Protein AF-A0A9E1WAQ8-F1 (afdb_monomer)

Mean predicted aligned error: 3.21 Å

Secondary structure (DSSP, 8-state):
--HHHHHHHHHHHHHHHHHHHTT--EEEEEE-SS-EEEEEE-TTSS-B-

pLDDT: mean 93.72, std 5.52, range [59.66, 98.19]

Solvent-accessible surface area (backbone atoms only — not comparable to full-atom values): 3008 Å² total; per-residue (Å²): 133,60,69,71,59,53,54,50,52,60,63,46,46,64,59,52,51,52,38,50,75,67,52,40,65,42,81,50,76,50,76,58,100,88,50,76,46,76,44,40,29,40,36,89,66,82,46,78,105

Sequence (49 aa):
MNQKNESRLRRARRSRTRMRTAGATRLSVHRTPRHIYAQVIGAEGNTVL

Nearest PDB structures (foldseek):
  6v3b-assembly1_N  TM=9.883E-01  e=7.310E-04  Acinetobacter baumannii AB0057
  7m4w-assembly1_N  TM=9.885E-01  e=1.455E-03  Acinetobacter baumannii AB0057
  7st7-assembly1_o  TM=9.787E-01  e=5.764E-03  Escherichia coli K-12
  6q97-assembly1_O  TM=9.548E-01  e=5.023E-03  Escherichia coli
  6wqq-assembly1_a  TM=8.105E-01  e=2.214E-01  Staphylococcus aureus

Radius of gyration: 12.05 Å; Cα contacts (8 Å, |Δi|>4): 47; chains: 1; bounding box: 28×23×28 Å

Structure (mmCIF, N/CA/C/O backbone):
data_AF-A0A9E1WAQ8-F1
#
_entry.id   AF-A0A9E1WAQ8-F1
#
loop_
_atom_site.group_PDB
_atom_site.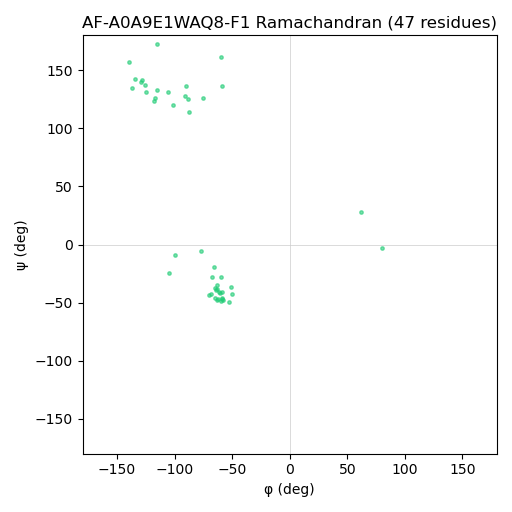id
_atom_site.type_symbol
_atom_site.label_atom_id
_atom_site.label_alt_id
_atom_site.label_comp_id
_atom_site.label_asym_id
_atom_site.label_entity_id
_atom_site.label_seq_id
_atom_site.pdbx_PDB_ins_code
_atom_site.Cartn_x
_atom_site.Cartn_y
_atom_site.Cartn_z
_atom_site.occupancy
_atom_site.B_iso_or_equiv
_atom_site.auth_seq_id
_atom_site.auth_comp_id
_atom_site.auth_asym_id
_atom_site.auth_atom_id
_atom_site.pdbx_PDB_model_num
ATOM 1 N N . MET A 1 1 ? 18.561 4.881 -0.951 1.00 59.66 1 MET A N 1
ATOM 2 C CA . MET A 1 1 ? 17.217 4.406 -1.365 1.00 59.66 1 MET A CA 1
ATOM 3 C C . MET A 1 1 ? 16.858 5.047 -2.708 1.00 59.66 1 MET A C 1
ATOM 5 O O . MET A 1 1 ? 17.366 6.114 -3.011 1.00 59.66 1 MET A O 1
ATOM 9 N N . ASN A 1 2 ? 16.032 4.407 -3.545 1.00 86.62 2 ASN A N 1
ATOM 10 C CA . ASN A 1 2 ? 15.600 5.005 -4.820 1.00 86.62 2 ASN A CA 1
ATOM 11 C C . ASN A 1 2 ? 14.537 6.094 -4.564 1.00 86.62 2 ASN A C 1
ATOM 13 O O . ASN A 1 2 ? 13.499 5.788 -3.971 1.00 86.62 2 ASN A O 1
ATOM 17 N N . GLN A 1 3 ? 14.747 7.319 -5.066 1.00 93.69 3 GLN A N 1
ATOM 18 C CA . GLN A 1 3 ? 13.832 8.465 -4.903 1.00 93.69 3 GLN A CA 1
ATOM 19 C C . GLN A 1 3 ? 12.375 8.145 -5.290 1.00 93.69 3 GLN A C 1
ATOM 21 O O . GLN A 1 3 ? 11.425 8.580 -4.632 1.00 93.69 3 GLN A O 1
ATOM 26 N N . LYS A 1 4 ? 12.164 7.324 -6.331 1.00 92.06 4 LYS A N 1
ATOM 27 C CA . LYS A 1 4 ? 10.814 6.910 -6.759 1.00 92.06 4 LYS A CA 1
ATOM 28 C C . LYS A 1 4 ? 10.120 6.057 -5.693 1.00 92.06 4 LYS A C 1
ATOM 30 O O . LYS A 1 4 ? 8.912 6.185 -5.483 1.00 92.06 4 LYS A O 1
ATOM 35 N N . ASN A 1 5 ? 10.877 5.199 -5.006 1.00 91.69 5 ASN A N 1
ATOM 36 C CA . ASN A 1 5 ? 10.350 4.362 -3.933 1.00 91.69 5 ASN A CA 1
ATOM 37 C C . ASN A 1 5 ? 9.998 5.202 -2.698 1.00 91.69 5 ASN A C 1
ATOM 39 O O . ASN A 1 5 ? 8.910 5.045 -2.149 1.00 91.69 5 ASN A O 1
ATOM 43 N N . GLU A 1 6 ? 10.863 6.141 -2.314 1.00 94.94 6 GLU A N 1
ATOM 44 C CA . GLU A 1 6 ? 10.612 7.056 -1.192 1.00 94.94 6 GLU A CA 1
ATOM 45 C C . GLU A 1 6 ? 9.360 7.908 -1.415 1.00 94.94 6 GLU A C 1
ATOM 47 O O . GLU A 1 6 ? 8.469 7.947 -0.563 1.00 94.94 6 GLU A O 1
ATOM 52 N N . SER A 1 7 ? 9.230 8.518 -2.598 1.00 96.12 7 SER A N 1
ATOM 53 C CA . SER A 1 7 ? 8.048 9.306 -2.964 1.00 96.12 7 SER A CA 1
ATOM 54 C C . SER A 1 7 ? 6.761 8.468 -2.910 1.00 96.12 7 SER A C 1
ATOM 56 O O . SER A 1 7 ? 5.737 8.909 -2.376 1.00 96.12 7 SER A O 1
ATOM 58 N N . ARG A 1 8 ? 6.816 7.211 -3.378 1.00 95.31 8 ARG A N 1
ATOM 59 C CA . ARG A 1 8 ? 5.695 6.262 -3.282 1.00 95.31 8 ARG A CA 1
ATOM 60 C C . ARG A 1 8 ? 5.337 5.940 -1.830 1.00 95.31 8 ARG A C 1
ATOM 62 O O . ARG A 1 8 ? 4.158 6.005 -1.482 1.00 95.31 8 ARG A O 1
ATOM 69 N N . LEU A 1 9 ? 6.322 5.617 -0.990 1.00 94.75 9 LEU A N 1
ATOM 70 C CA . LEU A 1 9 ? 6.099 5.311 0.426 1.00 94.75 9 LEU A CA 1
ATOM 71 C C . LEU A 1 9 ? 5.504 6.512 1.168 1.00 94.75 9 LEU A C 1
ATOM 73 O O . LEU A 1 9 ? 4.556 6.338 1.935 1.00 94.75 9 LEU A O 1
ATOM 77 N N . ARG A 1 10 ? 5.982 7.729 0.884 1.00 96.50 10 ARG A N 1
ATOM 78 C CA . ARG A 1 10 ? 5.433 8.970 1.448 1.00 96.50 10 ARG A CA 1
ATOM 79 C C . ARG A 1 10 ? 3.950 9.145 1.111 1.00 96.50 10 ARG A C 1
ATOM 81 O O . ARG A 1 10 ? 3.163 9.408 2.016 1.00 96.50 10 ARG A O 1
ATOM 88 N N . ARG A 1 11 ? 3.550 8.939 -0.151 1.00 96.69 11 ARG A N 1
ATOM 89 C CA . ARG A 1 11 ? 2.131 9.008 -0.565 1.00 96.69 11 ARG A CA 1
ATOM 90 C C . ARG A 1 11 ? 1.271 7.930 0.101 1.00 96.69 11 ARG A C 1
ATOM 92 O O . ARG A 1 11 ? 0.151 8.212 0.514 1.00 96.69 11 ARG A O 1
ATOM 99 N N . ALA A 1 12 ? 1.802 6.715 0.249 1.00 96.06 12 ALA A N 1
ATOM 100 C CA . ALA A 1 12 ? 1.070 5.598 0.844 1.00 96.06 12 ALA A CA 1
ATOM 101 C C . ALA A 1 12 ? 0.781 5.780 2.347 1.00 96.06 12 ALA A C 1
ATOM 103 O O . ALA A 1 12 ? -0.219 5.250 2.835 1.00 96.06 12 ALA A O 1
ATOM 104 N N . ARG A 1 13 ? 1.621 6.529 3.084 1.00 95.75 13 ARG A N 1
ATOM 105 C CA . ARG A 1 13 ? 1.493 6.711 4.545 1.00 95.75 13 ARG A CA 1
ATOM 106 C C . ARG A 1 13 ? 0.096 7.171 4.967 1.00 95.75 13 ARG A C 1
ATOM 108 O O . ARG A 1 13 ? -0.501 6.525 5.817 1.00 95.75 13 ARG A O 1
ATOM 115 N N . ARG A 1 14 ? -0.463 8.214 4.339 1.00 96.56 14 ARG A N 1
ATOM 116 C CA . ARG A 1 14 ? -1.766 8.792 4.735 1.00 96.56 14 ARG A CA 1
ATOM 117 C C . ARG A 1 14 ? -2.904 7.767 4.701 1.00 96.56 14 ARG A C 1
ATOM 119 O O . ARG A 1 14 ? -3.676 7.673 5.648 1.00 96.56 14 ARG A O 1
ATOM 126 N N . SER A 1 15 ? -3.009 7.008 3.611 1.00 94.94 15 SER A N 1
ATOM 127 C CA . SER A 1 15 ? -4.050 5.983 3.455 1.00 94.94 15 SER A CA 1
ATOM 128 C C . SER A 1 15 ? -3.833 4.819 4.427 1.00 94.94 15 SER A C 1
ATOM 130 O O . SER A 1 15 ? -4.774 4.401 5.096 1.00 94.94 15 SER A O 1
ATOM 132 N N . ARG A 1 16 ? -2.584 4.358 4.589 1.00 94.00 16 ARG A N 1
ATOM 133 C CA . ARG A 1 16 ? -2.240 3.288 5.541 1.00 94.00 16 ARG A CA 1
ATOM 134 C C . ARG A 1 16 ? -2.575 3.654 6.982 1.00 94.00 16 ARG A C 1
ATOM 136 O O . ARG A 1 16 ? -3.117 2.814 7.689 1.00 94.00 16 ARG A O 1
ATOM 143 N N . THR A 1 17 ? -2.306 4.891 7.397 1.00 94.44 17 THR A N 1
ATOM 144 C CA . THR A 1 17 ? -2.686 5.374 8.730 1.00 94.44 17 THR A CA 1
ATOM 145 C C . THR A 1 17 ? -4.199 5.349 8.908 1.00 94.44 17 THR A C 1
ATOM 147 O O . THR A 1 17 ? -4.664 4.800 9.894 1.00 94.44 17 THR A O 1
ATOM 150 N N . ARG A 1 18 ? -4.973 5.845 7.932 1.00 95.12 18 ARG A N 1
ATOM 151 C CA . ARG A 1 18 ? -6.445 5.810 8.001 1.00 95.12 18 ARG A CA 1
ATOM 152 C C . ARG A 1 18 ? -6.996 4.388 8.122 1.00 95.12 18 ARG A C 1
ATOM 154 O O . ARG A 1 18 ? -7.839 4.151 8.974 1.00 95.12 18 ARG A O 1
ATOM 161 N N . MET A 1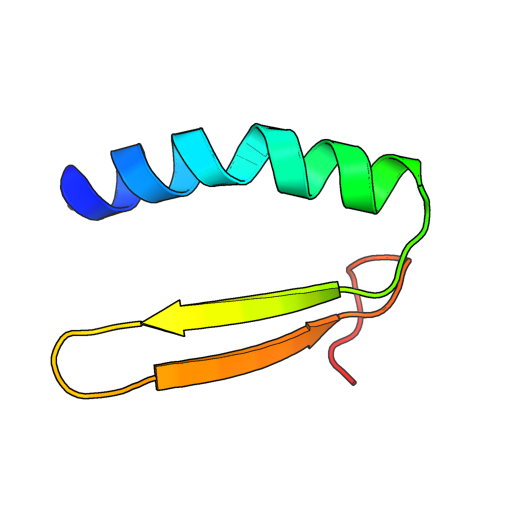 19 ? -6.497 3.449 7.315 1.00 94.06 19 MET A N 1
ATOM 162 C CA . MET A 1 19 ? -6.916 2.041 7.387 1.00 94.06 19 MET A CA 1
ATOM 163 C C . MET A 1 19 ? -6.562 1.403 8.732 1.00 94.06 19 MET A C 1
ATOM 165 O O . MET A 1 19 ? -7.361 0.649 9.275 1.00 94.06 19 MET A O 1
ATOM 169 N N . ARG A 1 20 ? -5.389 1.742 9.287 1.00 92.38 20 ARG A N 1
ATOM 170 C CA . ARG A 1 20 ? -4.976 1.285 10.618 1.00 92.38 20 ARG A CA 1
ATOM 171 C C . ARG A 1 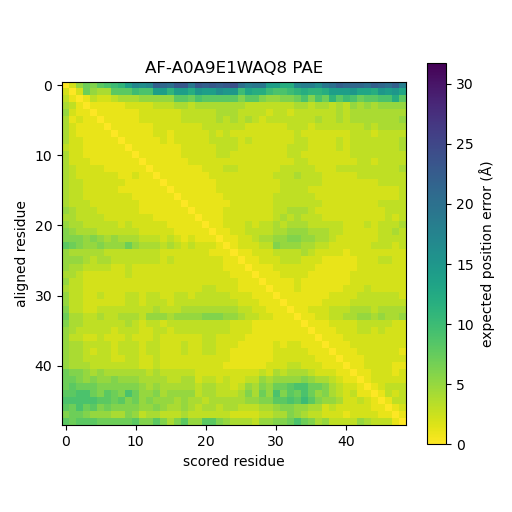20 ? -5.892 1.841 11.708 1.00 92.38 20 ARG A C 1
ATOM 173 O O . ARG A 1 20 ? -6.324 1.085 12.561 1.00 92.38 20 ARG A O 1
ATOM 180 N N . THR A 1 21 ? -6.210 3.135 11.667 1.00 94.19 21 THR A N 1
ATOM 181 C CA . THR A 1 21 ? -7.126 3.764 12.633 1.00 94.19 21 THR A CA 1
ATOM 182 C C . THR A 1 21 ? -8.539 3.188 12.543 1.00 94.19 21 THR A C 1
ATOM 184 O O . THR A 1 21 ? -9.197 3.049 13.563 1.00 94.19 21 THR A O 1
ATOM 187 N N . ALA A 1 22 ? -8.995 2.825 11.344 1.00 94.94 22 ALA A N 1
ATOM 188 C CA . ALA A 1 22 ? -10.298 2.200 11.137 1.00 94.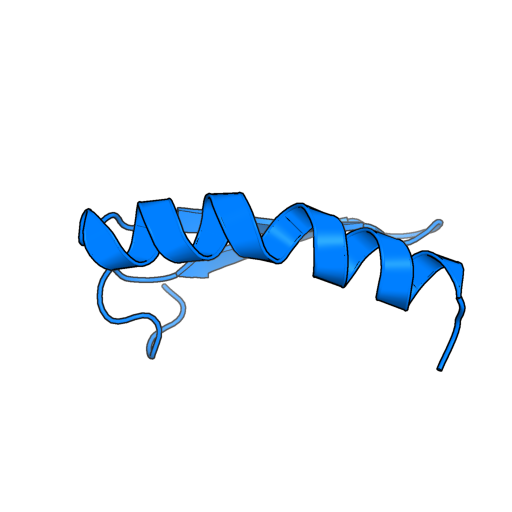94 22 ALA A CA 1
ATOM 189 C C . ALA A 1 22 ? -10.346 0.706 11.519 1.00 94.94 22 ALA A C 1
ATOM 191 O O . ALA A 1 22 ? -11.413 0.110 11.420 1.00 94.94 22 ALA A O 1
ATOM 192 N N . GLY A 1 23 ? -9.218 0.083 11.893 1.00 94.06 23 GLY A N 1
ATOM 193 C CA . GLY A 1 23 ? -9.168 -1.350 12.205 1.00 94.06 23 GLY A CA 1
ATOM 194 C C . GLY A 1 23 ? -9.549 -2.246 11.020 1.00 94.06 23 GLY A C 1
ATOM 195 O O . GLY A 1 23 ? -10.081 -3.334 11.211 1.00 94.06 23 GLY A O 1
ATOM 196 N N . ALA A 1 24 ? -9.324 -1.791 9.785 1.00 92.94 24 ALA A N 1
ATOM 197 C CA . ALA A 1 24 ? -9.739 -2.524 8.594 1.00 92.94 24 ALA A CA 1
ATOM 198 C C . ALA A 1 24 ? -8.642 -3.479 8.099 1.00 92.94 24 ALA A C 1
ATOM 200 O O . ALA A 1 24 ? -7.474 -3.094 7.958 1.00 92.94 24 ALA A O 1
ATOM 201 N N . THR A 1 25 ? -9.035 -4.701 7.733 1.00 95.31 25 THR A N 1
ATOM 202 C CA . THR A 1 25 ? -8.214 -5.593 6.901 1.00 95.31 25 THR A CA 1
ATOM 203 C C . THR A 1 25 ? -7.920 -4.907 5.567 1.00 95.31 25 THR A C 1
ATOM 205 O O . THR A 1 25 ? -8.806 -4.299 4.963 1.00 95.31 25 THR A O 1
ATOM 208 N N . ARG A 1 26 ? -6.672 -4.977 5.089 1.00 94.56 26 ARG A N 1
ATOM 209 C CA . ARG A 1 26 ? -6.238 -4.259 3.877 1.00 94.56 26 ARG A CA 1
ATOM 210 C C . ARG A 1 26 ? -5.527 -5.161 2.877 1.00 94.56 26 ARG A C 1
ATOM 212 O O . ARG A 1 26 ? -4.662 -5.947 3.251 1.00 94.56 26 ARG A O 1
ATOM 219 N N . LEU A 1 27 ? -5.809 -4.953 1.592 1.00 95.94 27 LEU A N 1
ATOM 220 C CA . LEU A 1 27 ? -5.034 -5.505 0.481 1.00 95.94 27 LEU A CA 1
ATOM 221 C C . LEU A 1 27 ? -3.874 -4.556 0.145 1.00 95.94 27 LEU A C 1
ATOM 223 O O . LEU A 1 27 ? -4.085 -3.426 -0.300 1.00 95.94 27 LEU A O 1
ATOM 227 N N . SER A 1 28 ? -2.635 -4.993 0.359 1.00 95.44 28 SER A N 1
ATOM 228 C CA . SER A 1 28 ? -1.431 -4.231 0.018 1.00 95.44 28 SER A CA 1
ATOM 229 C C . SER A 1 28 ? -0.827 -4.745 -1.282 1.00 95.44 28 SER A C 1
ATOM 231 O O . SER A 1 28 ? -0.403 -5.894 -1.357 1.00 95.44 28 SER A O 1
ATOM 233 N N . VAL A 1 29 ? -0.728 -3.874 -2.288 1.00 96.94 29 VAL A N 1
ATOM 234 C CA . VAL A 1 29 ? -0.151 -4.206 -3.598 1.00 96.94 29 VAL A CA 1
ATOM 235 C C . VAL A 1 29 ? 1.238 -3.591 -3.752 1.00 96.94 29 VAL A C 1
ATOM 237 O O . VAL A 1 29 ? 1.442 -2.391 -3.534 1.00 96.94 29 VAL A O 1
ATOM 240 N N . HIS A 1 30 ? 2.199 -4.406 -4.179 1.00 95.69 30 HIS A N 1
ATOM 241 C CA . HIS A 1 30 ? 3.533 -3.976 -4.574 1.00 95.69 30 HIS A CA 1
ATOM 242 C C . HIS A 1 30 ? 3.778 -4.314 -6.045 1.00 95.69 30 HIS A C 1
ATOM 244 O O . HIS A 1 30 ? 3.720 -5.469 -6.446 1.00 95.69 30 HIS A O 1
ATOM 250 N N . ARG A 1 31 ? 4.105 -3.297 -6.846 1.00 95.00 31 ARG A N 1
ATOM 251 C CA . ARG A 1 31 ? 4.397 -3.448 -8.274 1.00 95.00 31 ARG A CA 1
ATOM 252 C C . ARG A 1 31 ? 5.849 -3.097 -8.582 1.00 95.00 31 ARG A C 1
ATOM 254 O O . ARG A 1 31 ? 6.325 -2.040 -8.156 1.00 95.00 31 ARG A O 1
ATOM 261 N N . THR A 1 32 ? 6.502 -3.953 -9.355 1.00 94.00 32 THR A N 1
ATOM 262 C CA . THR A 1 32 ? 7.787 -3.715 -10.026 1.00 94.00 32 THR A CA 1
ATOM 263 C C . THR A 1 32 ? 7.560 -3.738 -11.547 1.00 94.00 32 THR A C 1
ATOM 265 O O . THR A 1 32 ? 6.453 -4.049 -11.985 1.00 94.00 32 THR A O 1
ATOM 268 N N . PRO A 1 33 ? 8.552 -3.391 -12.387 1.00 96.00 33 PRO A N 1
ATOM 269 C CA . PRO A 1 33 ? 8.373 -3.443 -13.840 1.00 96.00 33 PRO A CA 1
ATOM 270 C C . PRO A 1 33 ? 8.031 -4.836 -14.391 1.00 96.00 33 PRO A C 1
ATOM 272 O O . PRO A 1 33 ? 7.373 -4.922 -15.418 1.00 96.00 33 PRO A O 1
ATOM 275 N N . ARG A 1 34 ? 8.469 -5.913 -13.720 1.00 97.38 34 ARG A N 1
ATOM 276 C CA . ARG A 1 34 ? 8.296 -7.299 -14.191 1.00 97.38 34 ARG A CA 1
ATOM 277 C C . ARG A 1 34 ? 7.210 -8.073 -13.436 1.00 97.38 34 ARG A C 1
ATOM 279 O O . ARG A 1 34 ? 6.663 -9.020 -13.985 1.00 97.38 34 ARG A O 1
ATOM 286 N N . HIS A 1 35 ? 6.893 -7.689 -12.198 1.00 98.19 35 HIS A N 1
ATOM 287 C CA . HIS A 1 35 ? 5.997 -8.462 -11.337 1.00 98.19 35 HIS A CA 1
ATOM 288 C C . HIS A 1 35 ? 5.041 -7.586 -10.526 1.00 98.19 35 HIS A C 1
ATOM 290 O O . HIS A 1 35 ? 5.313 -6.419 -10.218 1.00 98.19 35 HIS A O 1
ATOM 296 N N . ILE A 1 36 ? 3.929 -8.197 -10.126 1.00 97.88 36 ILE A N 1
ATOM 297 C CA . ILE A 1 36 ? 2.973 -7.641 -9.179 1.00 97.88 36 ILE A CA 1
ATOM 298 C C . ILE A 1 36 ? 2.766 -8.635 -8.041 1.00 97.88 36 ILE A C 1
ATOM 300 O O . ILE A 1 36 ? 2.656 -9.836 -8.264 1.00 97.88 36 ILE A O 1
ATOM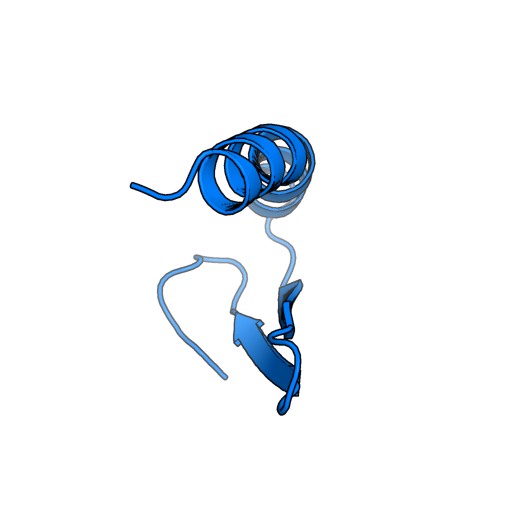 304 N N . TYR A 1 37 ? 2.734 -8.116 -6.822 1.00 97.75 37 TYR A N 1
ATOM 305 C CA . TYR A 1 37 ? 2.534 -8.887 -5.605 1.00 97.75 37 TYR A CA 1
ATOM 306 C C . TYR A 1 37 ? 1.401 -8.255 -4.811 1.00 97.75 37 TYR A C 1
ATOM 308 O O . TYR A 1 37 ? 1.301 -7.024 -4.742 1.00 97.75 37 TYR A O 1
ATOM 316 N N . ALA A 1 38 ? 0.572 -9.087 -4.195 1.00 97.38 38 ALA A N 1
ATOM 317 C CA .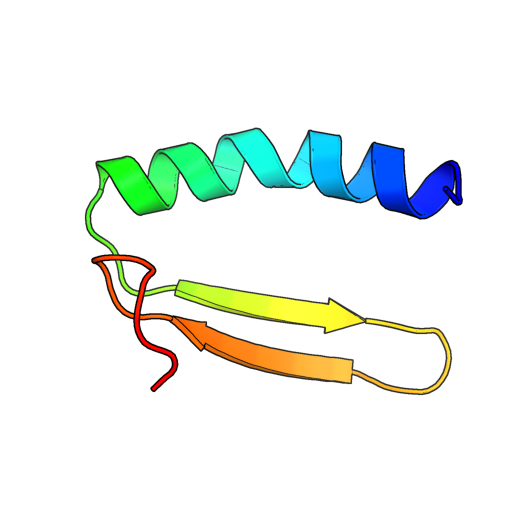 ALA A 1 38 ? -0.526 -8.657 -3.348 1.00 97.38 38 ALA A CA 1
ATOM 318 C C . ALA A 1 38 ? -0.535 -9.476 -2.055 1.00 97.38 38 ALA A C 1
ATOM 320 O O . ALA A 1 38 ? -0.219 -10.661 -2.069 1.00 97.38 38 ALA A O 1
ATOM 321 N N . GLN A 1 39 ? -0.858 -8.820 -0.945 1.00 96.69 39 GLN A N 1
AT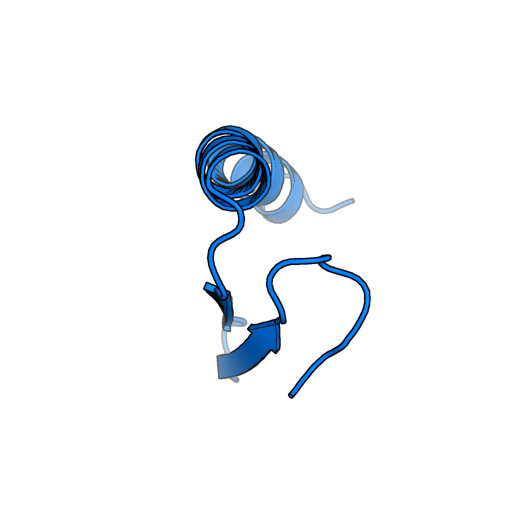OM 322 C CA . GLN A 1 39 ? -0.934 -9.423 0.385 1.00 96.69 39 GLN A CA 1
ATOM 323 C C . GLN A 1 39 ? -2.182 -8.916 1.093 1.00 96.69 39 GLN A C 1
ATOM 325 O O . GLN A 1 39 ? -2.436 -7.706 1.086 1.00 96.69 39 GLN A O 1
ATOM 330 N N . VAL A 1 40 ? -2.925 -9.815 1.732 1.00 95.75 40 VAL A N 1
ATOM 331 C CA . VAL A 1 40 ? -3.996 -9.441 2.656 1.00 95.75 40 VAL A CA 1
ATOM 332 C C . VAL A 1 40 ? -3.372 -9.297 4.038 1.00 95.75 40 VAL A C 1
ATOM 334 O O . VAL A 1 40 ? -2.670 -10.182 4.507 1.0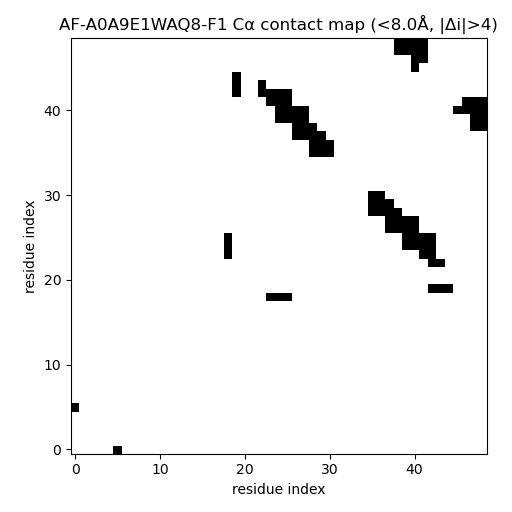0 95.75 40 VAL A O 1
ATOM 337 N N . ILE A 1 41 ? -3.562 -8.148 4.679 1.00 95.88 41 ILE A N 1
ATOM 338 C CA . ILE A 1 41 ? -3.007 -7.865 6.003 1.00 95.88 41 ILE A CA 1
ATOM 339 C C . ILE A 1 41 ? -4.172 -7.670 6.963 1.00 95.88 41 ILE A C 1
ATOM 341 O O . ILE A 1 41 ? -5.031 -6.819 6.706 1.00 95.88 41 ILE A O 1
ATOM 345 N N . GLY A 1 42 ? -4.177 -8.428 8.060 1.00 94.31 42 GLY A N 1
ATOM 346 C CA . GLY A 1 42 ? -5.187 -8.311 9.112 1.00 94.31 42 GLY A CA 1
ATOM 347 C C . GLY A 1 42 ? -5.226 -6.913 9.744 1.00 94.31 42 GLY A C 1
ATOM 348 O O . GLY A 1 42 ? -4.267 -6.141 9.638 1.00 94.31 42 GLY A O 1
ATOM 349 N N . ALA A 1 43 ? -6.336 -6.591 10.412 1.00 91.81 43 ALA A N 1
ATOM 350 C CA . ALA A 1 43 ? -6.594 -5.292 11.045 1.00 91.81 43 ALA A CA 1
ATOM 351 C C . ALA A 1 43 ? -5.443 -4.805 11.949 1.00 91.81 43 ALA A C 1
ATOM 353 O O . ALA A 1 43 ? -5.006 -3.658 11.839 1.00 91.81 43 ALA A O 1
ATOM 354 N N . GLU A 1 44 ? -4.877 -5.714 12.750 1.00 89.00 44 GLU A N 1
ATOM 355 C CA . GLU A 1 44 ? -3.754 -5.447 13.663 1.00 89.00 44 GLU A CA 1
ATOM 356 C C . GLU A 1 44 ? -2.447 -5.084 12.940 1.00 89.00 44 GLU A C 1
ATOM 358 O O . GLU A 1 44 ? -1.538 -4.483 13.510 1.00 89.00 44 GLU A O 1
ATOM 363 N N . GLY A 1 45 ? -2.331 -5.425 11.654 1.00 86.94 45 GLY A N 1
ATOM 364 C CA . GLY A 1 45 ? -1.158 -5.121 10.841 1.00 86.94 45 GLY A CA 1
ATOM 365 C C . GLY A 1 45 ? 0.034 -6.063 11.025 1.00 86.94 45 GLY A C 1
ATOM 366 O O . GLY A 1 45 ? 1.006 -5.897 10.290 1.00 86.94 45 GLY A O 1
ATOM 367 N N . ASN A 1 46 ? -0.052 -7.034 11.940 1.00 91.19 46 ASN A N 1
ATOM 368 C CA . ASN A 1 46 ? 1.043 -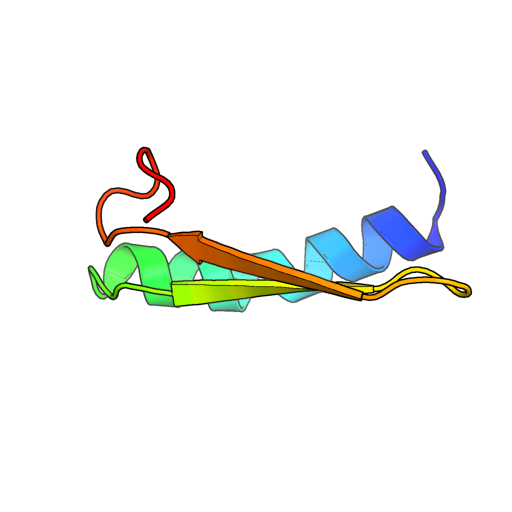7.947 12.293 1.00 91.19 46 ASN A CA 1
ATOM 369 C C . ASN A 1 46 ? 0.947 -9.332 11.633 1.00 91.19 46 ASN A C 1
ATOM 371 O O . ASN A 1 46 ? 1.903 -10.100 11.695 1.00 91.19 46 ASN A O 1
ATOM 375 N N . THR A 1 47 ? -0.173 -9.644 10.979 1.00 92.56 47 THR A N 1
ATOM 376 C CA . THR A 1 47 ? -0.402 -10.941 10.328 1.00 92.56 47 THR A CA 1
ATOM 377 C C . THR A 1 47 ? -0.755 -10.727 8.861 1.00 92.56 47 THR A C 1
ATOM 379 O O . THR A 1 47 ? -1.615 -9.901 8.533 1.00 92.56 47 THR A O 1
ATOM 382 N N . VAL A 1 48 ? -0.075 -11.467 7.986 1.00 91.81 48 VAL A N 1
ATOM 383 C CA . VAL A 1 48 ? -0.452 -11.633 6.579 1.00 91.81 48 VAL A CA 1
ATOM 384 C C . VAL A 1 48 ? -1.363 -12.856 6.495 1.00 91.81 48 VAL A C 1
ATOM 386 O O . VAL A 1 48 ? -1.007 -13.896 7.047 1.00 91.81 48 VAL A O 1
ATOM 389 N N . LEU A 1 49 ? -2.531 -12.694 5.872 1.00 91.19 49 LEU A N 1
ATOM 390 C CA . LEU A 1 49 ? -3.542 -13.737 5.672 1.00 91.19 49 LEU A CA 1
ATOM 391 C C . LEU A 1 49 ? -3.373 -14.418 4.311 1.00 91.19 49 LEU A C 1
ATOM 393 O O . LEU A 1 49 ? -2.917 -13.726 3.366 1.00 91.19 49 LEU A O 1
#

Foldseek 3Di:
DDPVVVVVVVVVVVVVVVLLVVLHWDWDWDDDPVDIDIWTAGSPRPDTD